Protein 3ZIH (pdb70)

Foldseek 3Di:
DADEAEEEDAALVCLVVVLVCQVVFHKYKYAPVRYDVVSLVSSVVSLVVSCVVQVWDWAAQDVRIIITGGPVDDDDDHD/DADEAEEEDAALVCLVVVLVCQVVFHKYKYADPPYPPVRLVSSVVVLCVSCVVQVWDWADPDDSIIITGGPVDDDDDDDD
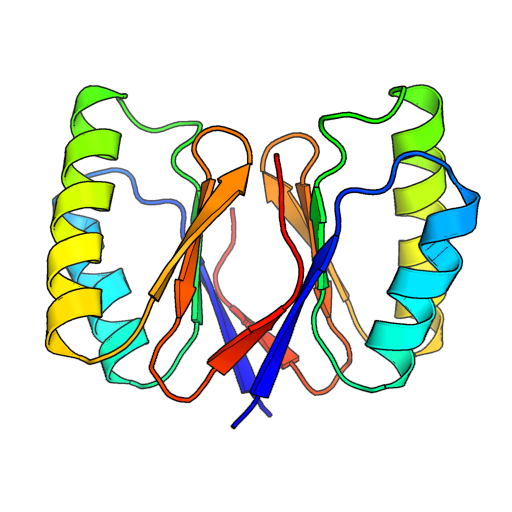
CATH classification: 3.30.110.150

InterPro domains:
  IPR007561 Cell division protein SepF/SepF-related [PF04472] (64-135)
  IPR023052 Cell division protein SepF [MF_01197] (1-143)
  IPR023052 Cell division protein SepF [PTHR35798] (1-149)
  IPR038594 SepF-like superfamily [G3DSA:3.30.110.150] (57-151)

Sequence (159 aa):
SSKVVLSEPRVYAEAQEIADHLKNRRAVVVNLQRIQHDQAKRIVDFLSGTVYAIGGDIQRIGSDIFLCTPDNVDVSGTISSKVVLSEPRVYAEAQEIADHLKNRRAVVVNLQRIQHDQAKRIVDFLSGTVYAIGGDIQRIGSDIFLCTPDNVDVSGTIS

Solvent-accessible surface area: 8242 Å² total; per-residue (Å²): 130,27,124,8,13,7,20,17,0,124,86,69,58,56,0,104,105,3,16,88,42,2,154,83,158,63,2,0,0,0,0,7,63,104,14,120,124,73,39,9,112,113,0,30,100,70,1,42,43,24,7,196,82,54,50,23,71,37,45,136,0,7,55,57,0,26,4,0,3,5,91,38,14,61,38,60,50,109,58,111,36,105,8,12,6,20,49,4,199,83,66,64,57,0,117,110,3,9,74,45,1,138,85,130,70,1,0,0,1,3,6,51,207,20,124,120,72,45,8,110,118,0,31,101,68,1,42,43,21,8,194,84,56,50,21,76,38,48,108,0,0,51,69,0,30,4,0,3,2,83,40,16,77,42,59,48,106,16,90

B-factor: mean 29.77, std 9.53, range [14.35, 61.56]

Structure (mmCIF, N/CA/C/O backbone):
data_3ZIH
#
_entry.id   3ZIH
#
_cell.length_a   40.456
_cell.length_b   40.456
_cell.length_c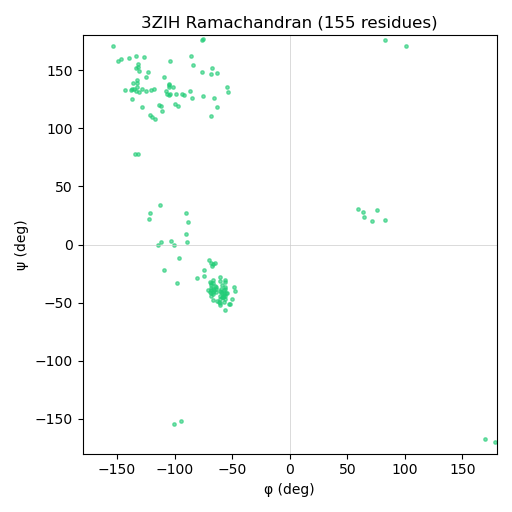   170.331
_cell.angle_alpha   90.00
_cell.angle_beta   90.00
_cell.angle_gamma   120.00
#
_symmetry.space_group_name_H-M   'P 32 2 1'
#
loop_
_entity.id
_entity.type
_entity.pdbx_description
1 polymer 'CELL DIVISION PROTEIN SEPF'
2 water water
#
loop_
_atom_site.group_PDB
_atom_site.id
_atom_site.type_symbol
_atom_site.label_atom_id
_atom_site.label_alt_id
_atom_site.label_comp_id
_atom_site.label_asym_id
_atom_site.label_entity_id
_atom_site.label_seq_id
_atom_site.pdbx_PDB_ins_code
_atom_site.Cartn_x
_atom_site.Cartn_y
_atom_site.Cartn_z
_atom_site.occupancy
_atom_site.B_iso_or_equiv
_atom_site.auth_seq_id
_atom_site.auth_comp_id
_atom_site.auth_asym_id
_atom_site.auth_atom_id
_atom_site.pdbx_PDB_model_num
ATOM 1 N N . SER A 1 5 ? -14.667 -18.335 30.839 1.00 47.04 61 SER A N 1
ATOM 2 C CA . SER A 1 5 ? -15.736 -17.741 30.015 1.00 47.94 61 SER A CA 1
ATOM 3 C C . SER A 1 5 ? -15.158 -16.524 29.245 1.00 46.41 61 SER A C 1
ATOM 4 O O . SER A 1 5 ? -14.162 -15.919 29.691 1.00 46.63 61 SER A O 1
ATOM 7 N N . SER A 1 6 ? -15.736 -16.227 28.070 1.00 43.36 62 SER A N 1
ATOM 8 C CA . SER A 1 6 ? -15.393 -15.006 27.293 1.00 41.10 62 SER A CA 1
ATOM 9 C C . SER A 1 6 ? -16.668 -14.281 26.816 1.00 38.21 62 SER A C 1
ATOM 10 O O . SER A 1 6 ? -17.762 -14.851 26.869 1.00 35.11 62 SER A O 1
ATOM 13 N N . LYS A 1 7 ? -16.519 -13.002 26.433 1.00 35.07 63 LYS A N 1
ATOM 14 C CA . LYS A 1 7 ? -17.626 -12.198 25.970 1.00 34.37 63 LYS A CA 1
ATOM 15 C C . LYS A 1 7 ? -17.310 -11.613 24.575 1.00 31.25 63 LYS A C 1
ATOM 16 O O . LYS A 1 7 ? -16.223 -11.069 24.329 1.00 30.86 63 LYS A O 1
ATOM 22 N N . VAL A 1 8 ? -18.273 -11.746 23.679 1.00 27.61 64 VAL A N 1
ATOM 23 C CA . VAL A 1 8 ? -18.201 -11.203 22.341 1.00 26.12 64 VAL A CA 1
ATOM 24 C C . VAL A 1 8 ? -19.334 -10.196 22.221 1.00 26.01 64 VAL A C 1
ATOM 25 O O . VAL A 1 8 ? -20.493 -10.514 22.616 1.00 27.05 64 VAL A O 1
ATOM 29 N N . VAL A 1 9 ? -19.042 -9.010 21.684 1.00 22.80 65 VAL A N 1
ATOM 30 C CA . VAL A 1 9 ? -20.042 -7.985 21.577 1.00 22.05 65 VAL A CA 1
ATOM 31 C C . VAL A 1 9 ? -20.471 -7.906 20.114 1.00 21.54 65 VAL A C 1
ATOM 32 O O . VAL A 1 9 ? -19.629 -8.096 19.237 1.00 20.76 65 VAL A O 1
ATOM 36 N N . LEU A 1 10 ? -21.770 -7.765 19.870 1.00 20.76 66 LEU A N 1
ATOM 37 C CA . LEU A 1 10 ? -22.322 -7.534 18.542 1.00 23.15 66 LEU A CA 1
ATOM 38 C C . LEU A 1 10 ? -22.724 -6.042 18.466 1.00 24.56 66 LEU A C 1
ATOM 39 O O . LEU A 1 10 ? -23.453 -5.538 19.319 1.00 24.79 66 LEU A O 1
ATOM 44 N N . SER A 1 11 ? -22.271 -5.368 17.426 1.00 25.73 67 SER A N 1
ATOM 45 C CA . SER A 1 11 ? -22.516 -3.936 17.264 1.00 26.40 67 SER A CA 1
ATOM 46 C C . SER A 1 11 ? -22.990 -3.689 15.840 1.00 26.10 67 SER A C 1
ATOM 47 O O . SER A 1 11 ? -22.503 -4.331 14.930 1.00 24.35 67 SER A O 1
ATOM 50 N N . GLU A 1 12 ? -23.982 -2.813 15.689 1.00 26.41 68 GLU A N 1
ATOM 51 C CA . GLU A 1 12 ? -24.510 -2.399 14.418 1.00 28.23 68 GLU A CA 1
ATOM 52 C C . GLU A 1 12 ? -24.561 -0.877 14.492 1.00 28.16 68 GLU A C 1
ATOM 53 O O . GLU A 1 12 ? -25.616 -0.276 14.731 1.00 27.54 68 GLU A O 1
ATOM 59 N N . PRO A 1 13 ? -23.400 -0.226 14.326 1.00 28.29 69 PRO A N 1
ATOM 60 C CA . PRO A 1 13 ? -23.473 1.212 14.539 1.00 2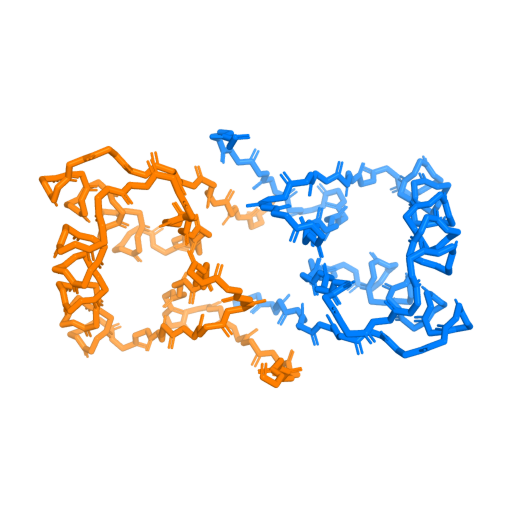8.77 69 PRO A CA 1
ATOM 61 C C . PRO A 1 13 ? -24.312 1.972 13.462 1.00 28.76 69 PRO A C 1
ATOM 62 O O . PRO A 1 13 ? -24.365 1.564 12.305 1.00 26.47 69 PRO A O 1
ATOM 66 N N . ARG A 1 14 ? -24.894 3.096 13.882 1.00 30.26 70 ARG A N 1
ATOM 67 C CA . ARG A 1 14 ? -25.643 3.979 12.992 1.00 32.39 70 ARG A CA 1
ATOM 68 C C . ARG A 1 14 ? -24.974 5.290 12.693 1.00 31.20 70 ARG A C 1
ATOM 69 O O . ARG A 1 14 ? -25.297 5.874 11.677 1.00 28.54 70 ARG A O 1
ATOM 77 N N . VAL A 1 15 ? -24.051 5.717 13.562 1.00 29.57 71 VAL A N 1
ATOM 78 C CA . VAL A 1 15 ? -23.252 6.918 13.348 1.00 30.57 71 VAL A CA 1
ATOM 79 C C . VAL A 1 15 ? -21.750 6.654 13.653 1.00 30.72 71 VAL A C 1
ATOM 80 O O . VAL A 1 15 ? -21.382 5.806 14.481 1.00 27.45 71 VAL A O 1
ATOM 84 N N . TYR A 1 16 ? -20.898 7.417 12.974 1.00 29.11 72 TYR A N 1
ATOM 85 C CA . TYR A 1 16 ? -19.463 7.340 13.165 1.00 28.16 72 TYR A CA 1
ATOM 86 C C . TYR A 1 16 ? -19.045 7.372 14.610 1.00 27.49 72 TYR A C 1
ATOM 87 O O . TYR A 1 16 ? -18.035 6.717 14.955 1.00 23.67 72 TYR A O 1
ATOM 96 N N . ALA A 1 17 ? -19.737 8.158 15.445 1.00 27.30 73 ALA A N 1
ATOM 97 C CA . ALA A 1 17 ? -19.285 8.325 16.848 1.00 29.55 73 ALA A CA 1
ATOM 98 C C . ALA A 1 17 ? -19.407 7.025 17.694 1.00 29.76 73 ALA A C 1
ATOM 99 O O . ALA A 1 17 ? -18.721 6.847 18.741 1.00 29.14 73 ALA A O 1
ATOM 101 N N . GLU A 1 18 ? -20.221 6.091 17.204 1.00 29.44 74 GLU A N 1
ATOM 102 C CA . GLU A 1 18 ? -20.338 4.815 17.869 1.00 29.66 74 GLU A CA 1
ATOM 103 C C . GLU A 1 18 ? -19.056 3.954 17.724 1.00 26.96 74 GLU A C 1
ATOM 104 O O . GLU A 1 18 ? -18.906 2.969 18.467 1.00 25.90 74 GLU A O 1
ATOM 110 N N . ALA A 1 19 ? -18.133 4.320 16.822 1.00 23.23 75 ALA A N 1
ATOM 111 C CA . ALA A 1 19 ? -16.850 3.605 16.773 1.00 23.32 75 ALA A CA 1
ATOM 112 C C . ALA A 1 19 ? -16.109 3.728 18.109 1.00 21.82 75 ALA A C 1
ATOM 113 O O . ALA A 1 19 ? -15.351 2.840 18.497 1.00 20.90 75 ALA A O 1
ATOM 115 N N . GLN A 1 20 ? -16.334 4.804 18.853 1.00 22.27 76 GLN A N 1
ATOM 116 C CA . GLN A 1 20 ? -15.718 4.961 20.192 1.00 23.60 76 GLN A CA 1
ATOM 117 C C . GLN A 1 20 ? -16.189 3.925 21.173 1.00 22.07 76 GLN A C 1
ATOM 118 O O . GLN A 1 20 ? -15.423 3.440 21.923 1.00 20.82 76 GLN A O 1
ATOM 124 N N . GLU A 1 21 ? -17.473 3.603 21.156 1.00 24.94 77 GLU A N 1
ATOM 125 C CA . GLU A 1 21 ? -18.020 2.537 22.011 1.00 27.18 77 GLU A CA 1
ATOM 126 C C . GLU A 1 21 ? -17.424 1.140 21.658 1.00 25.06 77 GLU A C 1
ATOM 127 O O . GLU A 1 21 ? -17.117 0.367 22.542 1.00 23.19 77 GLU A O 1
ATOM 133 N N . ILE A 1 22 ? -17.208 0.860 20.355 1.00 22.81 78 ILE A N 1
ATOM 134 C CA . ILE A 1 22 ? -16.525 -0.340 19.932 1.00 20.55 78 ILE A CA 1
ATOM 135 C C . ILE A 1 22 ? -15.078 -0.342 20.459 1.00 20.15 78 ILE A C 1
ATOM 136 O O . ILE A 1 22 ? -14.587 -1.369 20.956 1.00 19.85 78 ILE A O 1
ATOM 141 N N . ALA A 1 23 ? -14.356 0.761 20.265 1.00 17.61 79 ALA A N 1
ATOM 142 C CA . ALA A 1 23 ? -12.992 0.905 20.753 1.00 18.89 79 ALA A CA 1
ATOM 143 C C . ALA A 1 23 ? -12.938 0.685 22.233 1.00 19.15 79 ALA A C 1
ATOM 144 O O . ALA A 1 23 ? -11.971 0.095 22.680 1.00 20.29 79 ALA A O 1
ATOM 146 N N . ASP A 1 24 ? -13.959 1.116 22.981 1.00 19.21 80 ASP A N 1
ATOM 147 C CA . ASP A 1 24 ? -13.896 0.934 24.439 1.00 19.87 80 ASP A CA 1
ATOM 148 C C . ASP A 1 24 ? -13.951 -0.611 24.785 1.00 20.29 80 ASP A C 1
ATOM 149 O O . ASP A 1 24 ? -13.233 -1.099 25.710 1.00 18.83 80 ASP A O 1
ATOM 154 N N . HIS A 1 25 ? -14.809 -1.320 24.047 1.00 19.08 81 HIS A N 1
ATOM 155 C CA . HIS A 1 25 ? -14.930 -2.764 24.230 1.00 20.56 81 HIS A CA 1
ATOM 156 C C . HIS A 1 25 ? -13.571 -3.440 23.985 1.00 21.02 81 HIS A C 1
ATOM 157 O O . HIS A 1 25 ? -13.174 -4.362 24.722 1.00 19.39 81 HIS A O 1
ATOM 164 N N . LEU A 1 26 ? -12.866 -2.992 22.948 1.00 20.33 82 LEU A N 1
ATOM 165 C CA . LEU A 1 26 ? -11.596 -3.608 22.574 1.00 20.46 82 LEU A CA 1
ATOM 166 C C . LEU A 1 26 ? -10.513 -3.355 23.604 1.00 21.13 82 LEU A C 1
ATOM 167 O O . LEU A 1 26 ? -9.633 -4.221 23.831 1.00 19.77 82 LEU A O 1
ATOM 172 N N . LYS A 1 27 ? -10.534 -2.155 24.165 1.00 20.76 83 LYS A N 1
ATOM 173 C CA . LYS A 1 27 ? -9.584 -1.766 25.211 1.00 23.36 83 LYS A CA 1
ATOM 174 C C . LYS A 1 27 ? -9.859 -2.602 26.458 1.00 22.13 83 LYS A C 1
ATOM 175 O O . LYS A 1 27 ? -8.969 -2.923 27.189 1.00 22.32 83 LYS A O 1
ATOM 181 N N . ASN A 1 28 ? -11.099 -2.990 26.656 1.00 22.12 84 ASN A N 1
ATOM 182 C CA . ASN A 1 28 ? -11.528 -3.871 27.714 1.00 22.85 84 ASN A CA 1
ATOM 183 C C . ASN A 1 28 ? -11.476 -5.383 27.381 1.00 24.15 84 ASN A C 1
ATOM 184 O O . ASN A 1 28 ? -12.209 -6.164 27.983 1.00 21.60 84 ASN A O 1
ATOM 189 N N . ARG A 1 29 ? -10.697 -5.754 26.350 1.00 24.62 85 ARG A N 1
ATOM 190 C CA . ARG A 1 29 ? -10.367 -7.138 26.050 1.00 27.13 85 ARG A CA 1
ATOM 191 C C . ARG A 1 29 ? -11.486 -8.000 25.487 1.00 25.79 85 ARG A C 1
ATOM 192 O O . ARG A 1 29 ? -11.401 -9.218 25.588 1.00 24.46 85 ARG A O 1
ATOM 200 N N . ARG A 1 30 ? -12.533 -7.373 24.931 1.00 24.22 86 ARG A N 1
ATOM 201 C CA . ARG A 1 30 ? -13.595 -8.092 24.251 1.00 24.71 86 ARG A CA 1
ATOM 202 C C . ARG A 1 30 ? -13.493 -7.945 22.703 1.00 24.12 86 ARG A C 1
ATOM 203 O O . ARG A 1 30 ? -13.252 -6.860 22.175 1.00 21.89 86 ARG A O 1
ATOM 211 N N . AL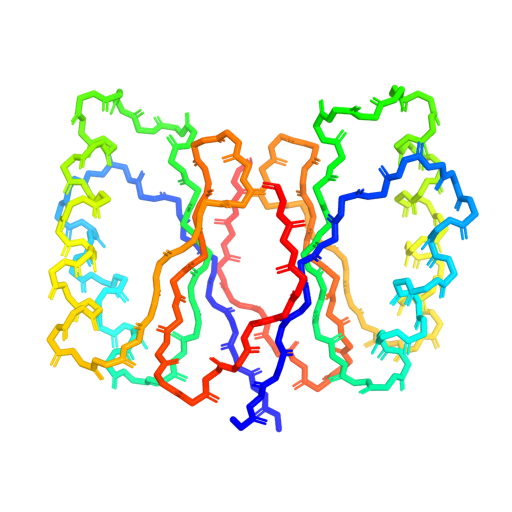A A 1 31 ? -13.699 -9.071 22.015 1.00 21.11 87 ALA A N 1
ATOM 212 C CA . ALA A 1 31 ? -13.948 -9.094 20.571 1.00 20.47 87 ALA A CA 1
ATOM 213 C C . ALA A 1 31 ? -15.242 -8.370 20.270 1.00 18.07 87 ALA A C 1
ATOM 214 O O . ALA A 1 31 ? -16.190 -8.424 21.056 1.00 18.58 87 ALA A O 1
ATOM 216 N N . VAL A 1 32 ? -15.337 -7.719 19.115 1.00 17.68 88 VAL A N 1
ATOM 217 C CA . VAL A 1 32 ? -16.595 -7.108 18.710 1.00 16.55 88 VAL A CA 1
ATOM 218 C C . VAL A 1 32 ? -16.826 -7.464 17.229 1.00 17.72 88 VAL A C 1
ATOM 219 O O . VAL A 1 32 ? -15.929 -7.286 16.354 1.00 15.04 88 VAL A O 1
ATOM 223 N N . VAL A 1 33 ? -18.043 -7.877 16.954 1.00 16.77 89 VAL A N 1
ATOM 224 C CA . VAL A 1 33 ? -18.493 -8.054 15.579 1.00 17.63 89 VAL A CA 1
ATOM 225 C C . VAL A 1 33 ? -19.126 -6.747 15.187 1.00 16.51 89 VAL A C 1
ATOM 226 O O . VAL A 1 33 ? -20.041 -6.282 15.888 1.00 17.73 89 VAL A O 1
ATOM 230 N N . VAL A 1 34 ? -18.720 -6.179 14.056 1.00 18.54 90 VAL A N 1
ATOM 231 C CA . VAL A 1 34 ? -19.217 -4.849 13.672 1.00 18.46 90 VAL A CA 1
ATOM 232 C C . VAL A 1 34 ? -19.923 -5.029 12.362 1.00 18.21 90 VAL A C 1
ATOM 233 O O . VAL A 1 34 ? -19.301 -5.347 11.378 1.00 20.99 90 VAL A O 1
ATOM 237 N N . ASN A 1 35 ? -21.233 -4.907 12.370 1.00 19.74 91 ASN A N 1
ATOM 238 C CA . ASN A 1 35 ? -22.037 -5.115 11.188 1.00 20.03 91 ASN A CA 1
ATOM 239 C C . ASN A 1 35 ? -22.309 -3.692 10.683 1.00 19.27 91 ASN A C 1
ATOM 240 O O . ASN A 1 35 ? -22.911 -2.886 11.431 1.00 18.82 91 ASN A O 1
ATOM 245 N N . LEU A 1 36 ? -21.904 -3.401 9.476 1.00 21.98 92 LEU A N 1
ATOM 246 C CA . LEU A 1 36 ? -22.087 -2.032 8.908 1.00 26.66 92 LEU A CA 1
ATOM 247 C C . LEU A 1 36 ? -23.094 -2.053 7.756 1.00 29.80 92 LEU A C 1
ATOM 248 O O . LEU A 1 36 ? -23.024 -1.254 6.805 1.00 31.05 92 LEU A O 1
ATOM 253 N N . GLN A 1 37 ? -24.101 -2.925 7.868 1.00 32.01 93 GLN A N 1
ATOM 254 C CA . GLN A 1 37 ? -25.086 -3.114 6.783 1.00 33.72 93 GLN A CA 1
ATOM 255 C C . GLN A 1 37 ? -26.099 -2.036 6.830 1.00 34.92 93 GLN A C 1
ATOM 256 O O . GLN A 1 37 ? -26.624 -1.682 5.794 1.00 34.36 93 GLN A O 1
ATOM 262 N N . ARG A 1 38 ? -26.371 -1.481 8.016 1.00 37.54 94 ARG A N 1
ATOM 263 C CA . ARG A 1 38 ? -27.399 -0.461 8.071 1.00 40.10 94 ARG A CA 1
ATOM 264 C C . ARG A 1 38 ? -26.973 1.018 8.016 1.00 39.10 94 ARG A C 1
ATOM 265 O O . ARG A 1 38 ? -27.813 1.874 7.721 1.00 38.89 94 ARG A O 1
ATOM 273 N N . ILE A 1 39 ? -25.678 1.293 8.158 1.00 37.30 95 ILE A N 1
ATOM 274 C CA . ILE A 1 39 ? -25.143 2.663 8.139 1.00 35.83 95 ILE A CA 1
ATOM 275 C C . ILE A 1 39 ? -24.911 3.155 6.666 1.00 35.07 95 ILE A C 1
ATOM 276 O O . ILE A 1 39 ? -24.699 2.343 5.785 1.00 32.61 95 ILE A O 1
ATOM 281 N N . GLN A 1 40 ? -24.944 4.476 6.421 1.00 33.90 96 GLN A N 1
ATOM 282 C CA . GLN A 1 40 ? -24.604 5.044 5.109 1.00 34.02 96 GLN A CA 1
ATOM 283 C C . GLN A 1 40 ? -23.244 4.580 4.691 1.00 32.40 96 GLN A C 1
ATOM 284 O O . GLN A 1 40 ? -22.334 4.599 5.535 1.00 29.22 96 GLN A O 1
ATOM 290 N N . HIS A 1 41 ? -23.053 4.165 3.432 1.00 30.96 97 HIS A N 1
ATOM 291 C CA . HIS A 1 41 ? -21.705 3.628 3.058 1.00 30.29 97 HIS A CA 1
ATOM 292 C C . HIS A 1 41 ? -20.483 4.542 3.314 1.00 30.42 97 HIS A C 1
ATOM 293 O O . HIS A 1 41 ? -19.410 4.091 3.819 1.00 29.32 97 HIS A O 1
ATOM 300 N N . ASP A 1 42 ? -20.614 5.823 3.010 1.00 29.63 98 ASP A N 1
ATOM 301 C CA . ASP A 1 42 ? -19.527 6.747 3.293 1.00 30.45 98 ASP A CA 1
ATOM 302 C C . ASP A 1 42 ? -19.125 6.706 4.803 1.00 30.27 98 ASP A C 1
ATOM 303 O O . ASP A 1 42 ? -17.963 6.732 5.150 1.00 29.50 98 ASP A O 1
ATOM 308 N N . GLN A 1 43 ? -20.089 6.571 5.695 1.00 29.44 99 GLN A N 1
ATOM 309 C CA . GLN A 1 43 ? -19.775 6.522 7.117 1.00 29.71 99 GLN A CA 1
ATOM 310 C C . GLN A 1 43 ? -19.151 5.177 7.582 1.00 29.56 99 GLN A C 1
ATOM 311 O O . GLN A 1 43 ? -18.363 5.142 8.561 1.00 28.39 99 GLN A O 1
ATOM 317 N N . ALA A 1 44 ? -19.463 4.095 6.863 1.00 28.25 100 ALA A N 1
ATOM 318 C CA . ALA A 1 44 ? -18.961 2.750 7.173 1.00 28.61 100 ALA A CA 1
ATOM 319 C C . ALA A 1 44 ? -17.462 2.764 7.081 1.00 27.44 100 ALA A C 1
ATOM 320 O O . ALA A 1 44 ? -16.769 2.235 7.921 1.00 25.18 100 ALA A O 1
ATOM 322 N N . LYS A 1 45 ? -17.005 3.302 5.967 1.00 27.24 101 LYS A N 1
ATOM 323 C CA . LYS A 1 45 ? -15.613 3.491 5.682 1.00 27.94 101 LYS A CA 1
ATOM 324 C C . LYS A 1 45 ? -14.878 4.175 6.789 1.00 24.87 101 LYS A C 1
ATOM 325 O O . LYS A 1 45 ? -13.773 3.801 7.141 1.00 24.65 101 LYS A O 1
ATOM 331 N N . ARG A 1 46 ? -15.473 5.239 7.277 1.00 24.91 102 ARG A N 1
ATOM 332 C CA . ARG A 1 46 ? -14.834 6.054 8.285 1.00 24.02 102 ARG A CA 1
ATOM 333 C C . ARG A 1 46 ? -14.770 5.227 9.607 1.00 24.33 102 ARG A C 1
ATOM 334 O O . ARG A 1 46 ? -13.737 5.235 10.290 1.00 22.73 102 ARG A O 1
ATOM 342 N N . ILE A 1 47 ? -15.838 4.494 9.949 1.00 21.10 103 ILE A N 1
ATOM 343 C CA . ILE A 1 47 ? -15.761 3.554 11.105 1.00 20.64 103 ILE A CA 1
ATOM 344 C C . ILE A 1 47 ? -14.663 2.521 10.970 1.00 20.19 103 ILE A C 1
ATOM 345 O O . ILE A 1 47 ? -13.900 2.281 11.929 1.00 22.70 103 ILE A O 1
ATOM 350 N N . VAL A 1 48 ? -14.502 1.936 9.796 1.00 20.10 104 VAL A N 1
ATOM 351 C CA . VAL A 1 48 ? -13.512 0.902 9.594 1.00 19.75 104 VAL A CA 1
ATOM 352 C C . VAL A 1 48 ? -12.079 1.473 9.720 1.00 19.77 104 VAL A C 1
ATOM 353 O O . VAL A 1 48 ? -11.190 0.871 10.300 1.00 18.77 104 VAL A O 1
ATOM 357 N N . ASP A 1 49 ? -11.890 2.677 9.210 1.00 21.34 105 ASP A N 1
ATOM 358 C CA . ASP A 1 49 ? -10.577 3.354 9.337 1.00 20.13 105 ASP A CA 1
ATOM 359 C C . ASP A 1 49 ? -10.272 3.714 10.812 1.00 17.88 105 ASP A C 1
ATOM 360 O O . ASP A 1 49 ? -9.194 3.446 11.268 1.00 17.21 105 ASP A O 1
ATOM 365 N N . PHE A 1 50 ? -11.219 4.314 11.523 1.00 17.90 106 PHE A N 1
ATOM 366 C CA . PHE A 1 50 ? -11.100 4.607 12.958 1.00 18.11 106 PHE A CA 1
ATOM 367 C C . PHE A 1 50 ? -10.702 3.357 13.721 1.00 18.85 106 PHE A C 1
ATOM 368 O O . PHE A 1 50 ? -9.716 3.349 14.414 1.00 17.42 106 PHE A O 1
ATOM 376 N N . LEU A 1 51 ? -11.433 2.261 13.508 1.00 18.35 107 LEU A N 1
ATOM 377 C CA . LEU A 1 51 ? -11.120 0.990 14.176 1.00 17.91 107 LEU A CA 1
ATOM 378 C C . LEU A 1 51 ? -9.757 0.420 13.783 1.00 18.91 107 LEU A C 1
ATOM 379 O O . LEU A 1 51 ? -9.056 -0.095 14.658 1.00 20.50 107 LEU A O 1
ATOM 384 N N . SER A 1 52 ? -9.289 0.545 12.521 1.00 18.88 108 SER A N 1
ATOM 385 C CA . SER A 1 52 ? -7.957 0.090 12.217 1.00 19.98 108 SER A CA 1
ATOM 386 C C . SER A 1 52 ? -6.924 0.828 13.049 1.00 18.95 108 SER A C 1
ATOM 387 O O . SER A 1 52 ? -5.910 0.238 13.482 1.00 19.62 108 SER A O 1
ATOM 390 N N . GLY A 1 53 ? -7.148 2.132 13.256 1.00 20.21 109 GLY A N 1
ATOM 391 C CA . GLY A 1 53 ? -6.204 2.957 14.058 1.00 20.28 109 GLY A CA 1
ATOM 392 C C . GLY A 1 53 ? -6.239 2.537 15.511 1.00 21.03 109 GLY A C 1
ATOM 393 O O . GLY A 1 53 ? -5.217 2.522 16.186 1.00 19.38 109 GLY A O 1
ATOM 394 N N . THR A 1 54 ? -7.438 2.228 15.999 1.00 20.55 110 THR A N 1
ATOM 395 C CA . THR A 1 54 ? -7.604 1.754 17.353 1.00 21.04 110 THR A CA 1
ATOM 396 C C . THR A 1 54 ? -6.827 0.452 17.563 1.00 23.04 110 THR A C 1
ATOM 397 O O . THR A 1 54 ? -6.000 0.324 18.508 1.00 21.39 110 THR A O 1
ATOM 401 N N . VAL A 1 55 ? -7.061 -0.524 16.682 1.00 22.18 111 VAL A N 1
ATOM 402 C CA . VAL A 1 55 ? -6.456 -1.824 16.882 1.00 22.17 111 VAL A CA 1
ATOM 403 C C . VAL A 1 55 ? -4.944 -1.780 16.688 1.00 22.67 111 VAL A C 1
ATOM 404 O O . VAL A 1 55 ? -4.206 -2.506 17.399 1.00 20.82 111 VAL A O 1
ATOM 408 N N . TYR A 1 56 ? -4.498 -0.905 15.779 1.00 22.70 112 TYR A N 1
ATOM 409 C CA . TYR A 1 56 ? -3.075 -0.683 15.525 1.00 23.99 112 TYR A CA 1
ATOM 410 C C . TYR A 1 56 ? -2.415 -0.239 16.824 1.00 23.86 112 TYR A C 1
ATOM 411 O O . TYR A 1 56 ? -1.382 -0.724 17.214 1.00 24.73 112 TYR A O 1
ATOM 420 N N . ALA A 1 57 ? -3.076 0.675 17.490 1.00 24.03 113 ALA A N 1
ATOM 421 C CA . ALA A 1 57 ? -2.631 1.239 18.774 1.00 24.26 113 ALA A CA 1
ATOM 422 C C . ALA A 1 57 ? -2.594 0.285 19.921 1.00 25.02 113 ALA A C 1
ATOM 423 O O . ALA A 1 57 ? -1.709 0.430 20.736 1.00 25.57 113 ALA A O 1
ATOM 425 N N . ILE A 1 58 ? -3.573 -0.627 20.043 1.00 26.03 114 ILE A N 1
ATOM 426 C CA . ILE A 1 58 ? -3.612 -1.561 21.157 1.00 26.00 114 ILE A CA 1
ATOM 427 C C . ILE A 1 58 ? -3.105 -2.963 20.844 1.00 26.07 114 ILE A C 1
ATOM 428 O O . ILE A 1 58 ? -3.068 -3.811 21.725 1.00 26.19 114 ILE A O 1
ATOM 433 N N . GLY A 1 59 ? -2.689 -3.224 19.620 1.00 27.07 115 GLY A N 1
ATOM 434 C CA . GLY A 1 59 ? -2.116 -4.537 19.285 1.00 28.26 115 GLY A CA 1
ATOM 435 C C . GLY A 1 59 ? -3.154 -5.629 18.985 1.00 28.20 115 GLY A C 1
ATOM 436 O O . GLY A 1 59 ? -2.827 -6.820 19.039 1.00 29.35 115 GLY A O 1
ATOM 437 N N . GLY A 1 60 ? -4.383 -5.248 18.625 1.00 26.88 116 GLY A N 1
ATOM 438 C CA . GLY A 1 60 ? -5.368 -6.226 18.151 1.00 25.34 116 GLY A CA 1
ATOM 439 C C . GLY A 1 60 ? -5.408 -6.351 16.617 1.00 25.30 116 GLY A C 1
ATOM 440 O O . GLY A 1 60 ? -4.412 -6.160 15.897 1.00 24.68 116 GLY A O 1
ATOM 441 N N . ASP A 1 61 ? -6.561 -6.713 16.112 1.00 24.09 117 ASP A N 1
ATOM 442 C CA . ASP A 1 61 ? -6.704 -6.919 14.672 1.00 25.18 117 ASP A CA 1
ATOM 443 C C .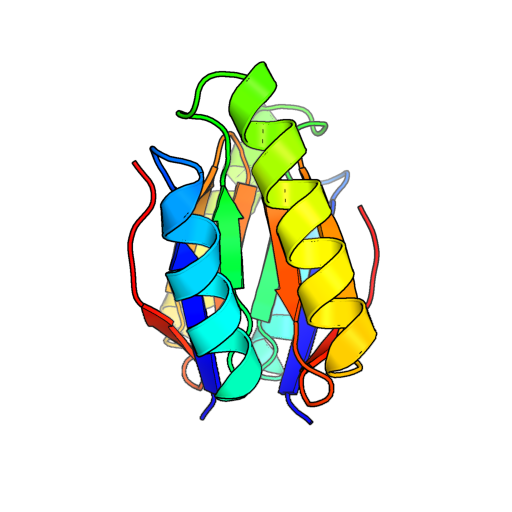 ASP A 1 61 ? -8.134 -6.571 14.224 1.00 21.93 117 ASP A C 1
ATOM 444 O O . ASP A 1 61 ? -9.038 -6.508 15.032 1.00 23.38 117 ASP A O 1
ATOM 449 N N . ILE A 1 62 ? -8.285 -6.280 12.938 1.00 22.15 118 ILE A N 1
ATOM 450 C CA . ILE A 1 62 ? -9.561 -6.078 12.301 1.00 23.09 118 ILE A CA 1
ATOM 451 C C . ILE A 1 62 ? -9.556 -6.942 11.033 1.00 24.19 118 ILE A C 1
ATOM 452 O O . ILE A 1 62 ? -8.599 -6.864 10.232 1.00 23.58 118 ILE A O 1
ATOM 457 N N . GLN A 1 63 ? -10.621 -7.716 10.845 1.00 24.95 119 GLN A N 1
ATOM 458 C CA . GLN A 1 63 ? -10.749 -8.668 9.714 1.00 26.82 119 GLN A CA 1
ATOM 459 C C . GLN A 1 63 ? -12.134 -8.580 9.146 1.00 25.82 119 GLN A C 1
ATOM 460 O O . GLN A 1 63 ? -13.102 -8.538 9.920 1.00 22.57 119 GLN A O 1
ATOM 466 N N . ARG A 1 64 ? -12.239 -8.509 7.813 1.00 24.27 120 ARG A N 1
ATOM 467 C CA . ARG A 1 64 ? -13.533 -8.460 7.138 1.00 25.59 120 ARG A CA 1
ATOM 468 C C . ARG A 1 64 ? -14.070 -9.874 7.214 1.00 24.21 120 ARG A C 1
ATOM 469 O O . ARG A 1 64 ? -13.353 -10.807 6.874 1.00 23.49 120 ARG A O 1
ATOM 477 N N . ILE A 1 65 ? -15.290 -10.049 7.695 1.00 23.03 121 ILE A N 1
ATOM 478 C CA . ILE A 1 65 ? -15.821 -11.433 7.792 1.00 23.80 121 ILE A CA 1
ATOM 479 C C . ILE A 1 65 ? -17.032 -11.725 6.868 1.00 25.91 121 ILE A C 1
ATOM 480 O O . ILE A 1 65 ? -17.543 -12.856 6.828 1.00 26.14 121 ILE A O 1
ATOM 485 N N . GLY A 1 66 ? -17.437 -10.711 6.118 1.00 27.42 122 GLY A N 1
ATOM 486 C CA . GLY A 1 66 ? -18.440 -10.803 5.092 1.00 29.97 122 GLY A CA 1
ATOM 487 C C . GLY A 1 66 ? -18.631 -9.417 4.526 1.00 30.94 122 GLY A C 1
ATOM 488 O O . GLY A 1 66 ? -17.858 -8.518 4.827 1.00 30.45 122 GLY A O 1
ATOM 489 N N . SER A 1 67 ? -19.665 -9.240 3.714 1.00 32.36 123 SER A N 1
ATOM 490 C CA . SER A 1 67 ? -19.993 -7.917 3.147 1.00 33.74 123 SER A CA 1
ATOM 491 C C . SER A 1 67 ? -20.356 -6.939 4.209 1.00 33.33 123 SER A C 1
ATOM 492 O O . SER A 1 67 ? -21.330 -7.143 4.876 1.00 35.43 123 SER A O 1
ATOM 495 N N . ASP A 1 68 ? -19.598 -5.860 4.356 1.00 32.73 124 ASP A N 1
ATOM 496 C CA . ASP A 1 68 ? -19.973 -4.825 5.304 1.00 31.95 124 ASP A CA 1
ATOM 497 C C . ASP A 1 68 ? -19.943 -5.356 6.773 1.00 26.66 124 ASP A C 1
ATOM 498 O O . ASP A 1 68 ? -20.655 -4.881 7.613 1.00 25.78 124 ASP A O 1
ATOM 503 N N . ILE A 1 69 ? -19.186 -6.394 7.029 1.00 24.56 125 ILE A N 1
ATOM 504 C CA . ILE A 1 69 ? -19.069 -6.956 8.377 1.00 23.74 125 ILE A CA 1
ATOM 505 C C . ILE A 1 69 ? -17.658 -7.317 8.723 1.00 21.80 125 ILE A C 1
ATOM 506 O O . ILE A 1 69 ? -16.933 -8.003 7.959 1.00 21.77 125 ILE A O 1
ATOM 511 N N . PHE A 1 70 ? -17.301 -6.873 9.930 1.00 19.47 126 PHE A N 1
ATOM 512 C CA . PHE A 1 70 ? -15.943 -6.986 10.446 1.00 20.98 126 PHE A CA 1
ATOM 513 C C . PHE A 1 70 ? -15.851 -7.563 11.838 1.00 20.85 126 PHE A C 1
ATOM 514 O O . PHE A 1 70 ? -16.755 -7.348 12.683 1.00 21.96 126 PHE A O 1
ATOM 522 N N . LEU A 1 71 ? -14.742 -8.260 12.088 1.00 19.74 127 LEU A N 1
ATOM 523 C CA . LEU A 1 71 ? -14.442 -8.792 13.385 1.00 20.21 127 LEU A CA 1
ATOM 524 C C . LEU A 1 71 ? -13.248 -8.001 13.912 1.00 20.72 127 LEU A C 1
ATOM 525 O O . LEU A 1 71 ? -12.178 -8.005 13.301 1.00 21.24 127 LEU A O 1
ATOM 530 N N . CYS A 1 72 ? -13.460 -7.244 14.980 1.00 21.35 128 CYS A N 1
ATOM 531 C CA . CYS A 1 72 ? -12.338 -6.623 15.675 1.00 20.27 128 CYS A CA 1
ATOM 532 C C . CYS A 1 72 ? -11.994 -7.399 16.928 1.00 19.98 128 CYS A C 1
ATOM 533 O O . CYS A 1 72 ? -12.850 -7.792 17.698 1.00 19.30 128 CYS A O 1
ATOM 536 N N . THR A 1 73 ? -10.701 -7.608 17.137 1.00 20.30 129 THR A N 1
ATOM 537 C CA . THR A 1 73 ? -10.235 -8.360 18.248 1.00 20.79 129 THR A CA 1
ATOM 538 C C . THR A 1 73 ? -9.101 -7.617 18.955 1.00 21.11 129 THR A C 1
ATOM 539 O O . THR A 1 73 ? -8.264 -6.990 18.316 1.00 20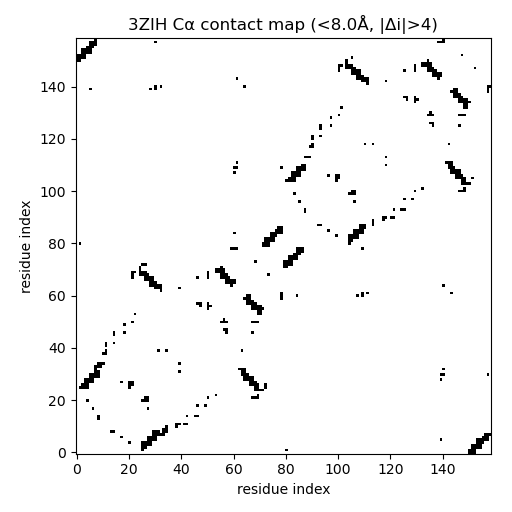.85 129 THR A O 1
ATOM 543 N N . PRO A 1 74 ? -9.081 -7.685 20.272 1.00 21.90 130 PRO A N 1
ATOM 544 C CA . PRO A 1 74 ? -7.893 -7.336 21.021 1.00 22.29 130 PRO A CA 1
ATOM 545 C C . PRO A 1 74 ? -6.829 -8.428 20.948 1.00 24.41 130 PRO A C 1
ATOM 546 O O . PRO A 1 74 ? -7.090 -9.545 20.429 1.00 25.49 130 PRO A O 1
ATOM 550 N N . ASP A 1 75 ? -5.657 -8.167 21.540 1.00 25.57 131 ASP A N 1
ATOM 551 C CA . ASP A 1 75 ? -4.555 -9.118 21.430 1.00 28.16 131 ASP A CA 1
ATOM 552 C C . ASP A 1 75 ? -4.799 -10.424 22.134 1.00 27.95 131 ASP A C 1
ATOM 553 O O . ASP A 1 75 ? -4.120 -11.366 21.852 1.00 28.14 131 ASP A O 1
ATOM 558 N N . ASN A 1 76 ? -5.769 -10.493 23.035 1.00 27.61 132 ASN A N 1
ATOM 559 C CA . ASN A 1 76 ? -6.032 -11.713 23.805 1.00 28.07 132 ASN A CA 1
ATOM 560 C C . ASN A 1 76 ? -7.014 -12.654 23.110 1.00 28.47 132 ASN A C 1
ATOM 561 O O . ASN A 1 76 ? -7.362 -13.689 23.682 1.00 28.66 132 ASN A O 1
ATOM 566 N N . VAL A 1 77 ? -7.479 -12.290 21.898 1.00 28.57 133 VAL A N 1
ATOM 567 C CA . VAL A 1 77 ? -8.339 -13.179 21.090 1.00 27.14 133 VAL A CA 1
ATOM 568 C C . VAL A 1 77 ? -7.559 -13.586 19.852 1.00 28.59 133 VAL A C 1
ATOM 569 O O . VAL A 1 77 ? -7.108 -12.740 19.058 1.00 28.48 133 VAL A O 1
ATOM 573 N N . ASP A 1 78 ? -7.351 -14.892 19.702 1.00 29.63 134 ASP A N 1
ATOM 574 C CA . ASP A 1 78 ? -6.673 -15.412 18.508 1.00 31.34 134 ASP A CA 1
ATOM 575 C C . ASP A 1 78 ? -7.734 -15.800 17.464 1.00 30.18 134 ASP A C 1
ATOM 576 O O . ASP A 1 78 ? -8.662 -16.558 17.791 1.00 32.00 134 ASP A O 1
ATOM 581 N N . VAL A 1 79 ? -7.590 -15.334 16.243 1.00 27.67 135 VAL A N 1
ATOM 582 C CA . VAL A 1 79 ? -8.546 -15.644 15.178 1.00 28.20 135 VAL A CA 1
ATOM 583 C C . VAL A 1 79 ? -7.858 -16.619 14.226 1.00 30.21 135 VAL A C 1
ATOM 584 O O . VAL A 1 79 ? -6.698 -16.391 13.855 1.00 28.17 135 VAL A O 1
ATOM 588 N N . SER A 1 80 ? -8.519 -17.706 13.855 1.00 31.28 136 SER A N 1
ATOM 589 C CA . SER A 1 80 ? -7.936 -18.627 12.854 1.00 34.34 136 SER A CA 1
ATOM 590 C C . SER A 1 80 ? -8.931 -18.860 11.707 1.00 36.69 136 SER A C 1
ATOM 591 O O . SER A 1 80 ? -10.128 -18.554 11.839 1.00 36.30 136 SER A O 1
ATOM 594 N N . GLY A 1 81 ? -8.407 -19.345 10.581 1.00 40.75 137 GLY A N 1
ATOM 595 C CA . GLY A 1 81 ? -9.161 -19.550 9.344 1.00 43.46 137 GLY A CA 1
ATOM 596 C C . GLY A 1 81 ? -9.235 -18.234 8.594 1.00 46.84 137 GLY A C 1
ATOM 597 O O . GLY A 1 81 ? -8.796 -17.189 9.092 1.00 48.18 137 GLY A O 1
ATOM 598 N N . THR A 1 82 ? -9.812 -18.246 7.398 1.00 50.28 138 THR A N 1
ATOM 599 C CA . THR A 1 82 ? -10.135 -16.972 6.756 1.00 52.69 138 THR A CA 1
ATOM 600 C C . THR A 1 82 ? -11.299 -17.098 5.786 1.00 53.52 138 THR A C 1
ATOM 601 O O . THR A 1 82 ? -11.778 -18.204 5.495 1.00 55.17 138 THR A O 1
ATOM 605 N N . ILE A 1 83 ? -11.751 -15.938 5.316 1.00 54.77 139 ILE A N 1
ATOM 606 C CA . ILE A 1 83 ? -13.037 -15.801 4.650 1.00 54.81 139 ILE A CA 1
ATOM 607 C C . ILE A 1 83 ? -12.841 -15.130 3.275 1.00 55.54 139 ILE A C 1
ATOM 608 O O . ILE A 1 83 ? -12.497 -13.953 3.209 1.00 56.26 139 ILE A O 1
ATOM 613 N N . SER B 1 5 ? -5.383 -15.924 23.751 1.00 48.24 61 SER B N 1
ATOM 614 C CA . SER B 1 5 ? -6.048 -16.601 24.927 1.00 47.81 61 SER B CA 1
ATOM 615 C C . SER B 1 5 ? -7.443 -17.266 24.618 1.00 46.13 61 SER B C 1
ATOM 616 O O . SER B 1 5 ? -7.530 -18.494 24.683 1.00 47.02 61 SER B O 1
ATOM 619 N N . SER B 1 6 ? -8.515 -16.528 24.294 1.00 42.21 62 SER B N 1
ATOM 620 C CA . SER B 1 6 ? -9.668 -17.213 23.687 1.00 38.90 62 SER B CA 1
ATOM 621 C C . SER B 1 6 ? -9.450 -17.305 22.167 1.00 36.69 62 SER B C 1
ATOM 622 O O . SER B 1 6 ? -8.624 -16.604 21.639 1.00 32.24 62 SER B O 1
ATOM 625 N N . LYS B 1 7 ? -10.181 -18.197 21.485 1.00 35.58 63 LYS B N 1
ATOM 626 C CA . LYS B 1 7 ? -9.986 -18.455 20.063 1.00 35.46 63 LYS B CA 1
ATOM 627 C C . LYS B 1 7 ? -11.325 -18.359 19.313 1.00 33.13 63 LYS B C 1
ATOM 628 O O . LYS B 1 7 ? -12.354 -18.873 19.764 1.00 33.74 63 LYS B O 1
ATOM 634 N N . VAL B 1 8 ? -11.300 -17.653 18.183 1.00 29.14 64 VAL B N 1
ATOM 635 C CA . VAL B 1 8 ? -12.460 -17.553 17.299 1.00 26.96 64 VAL B CA 1
ATOM 636 C C . VAL B 1 8 ? -12.035 -18.108 15.937 1.00 25.66 64 VAL B C 1
ATOM 637 O O . VAL B 1 8 ? -10.954 -17.760 15.417 1.00 24.78 64 VAL B O 1
ATOM 641 N N . VAL B 1 9 ? -12.864 -18.967 15.366 1.00 22.58 65 VAL B N 1
ATOM 642 C CA . VAL B 1 9 ? -12.594 -19.591 14.051 1.00 23.26 65 VAL B CA 1
ATOM 643 C C . VAL B 1 9 ? -13.475 -18.933 12.999 1.00 22.90 65 VAL B C 1
ATOM 644 O O . VAL B 1 9 ? -14.654 -18.721 13.217 1.00 23.73 65 VAL B O 1
ATOM 648 N N . LEU B 1 10 ? -12.906 -18.622 11.848 1.00 23.21 66 LEU B N 1
ATOM 649 C CA . LEU B 1 10 ? -13.649 -18.087 10.765 1.00 24.21 66 LEU B CA 1
ATOM 650 C C . LEU B 1 10 ? -13.835 -19.193 9.783 1.00 26.24 66 LEU B C 1
ATOM 651 O O . LEU B 1 10 ? -12.855 -19.847 9.399 1.00 26.05 66 LEU B O 1
ATOM 656 N N . SER B 1 11 ? -15.088 -19.385 9.369 1.00 27.29 67 SER B N 1
ATOM 657 C CA . SER B 1 11 ? -15.450 -20.513 8.485 1.00 28.49 67 SER B CA 1
ATOM 658 C C . SER B 1 11 ? -16.320 -20.055 7.320 1.00 29.04 67 SER B C 1
ATOM 659 O O . SER B 1 11 ? -17.241 -19.220 7.459 1.00 27.76 67 SER B O 1
ATOM 662 N N . GLU B 1 12 ? -15.987 -20.555 6.145 1.00 30.80 68 GLU B N 1
ATOM 663 C CA . GLU B 1 12 ? -16.723 -20.249 4.956 1.00 31.97 68 GLU B CA 1
ATOM 664 C C . GLU B 1 12 ? -16.930 -21.577 4.237 1.00 31.92 68 GLU B C 1
ATOM 665 O O . GLU B 1 12 ? -16.221 -21.924 3.317 1.00 30.73 68 GLU B O 1
ATOM 671 N N . PRO B 1 13 ? -17.883 -22.358 4.708 1.00 32.17 69 PRO B N 1
ATOM 672 C CA . PRO B 1 13 ? -18.046 -23.715 4.176 1.00 32.87 69 PRO B CA 1
ATOM 673 C C . PRO B 1 13 ? -18.544 -23.721 2.718 1.00 33.49 69 PRO B C 1
ATOM 674 O O . PRO B 1 13 ? -19.260 -22.812 2.285 1.00 34.24 69 PRO B O 1
ATOM 678 N N . ARG B 1 14 ? -18.097 -24.712 1.960 1.00 35.12 70 ARG B N 1
ATOM 679 C CA . ARG B 1 14 ? -18.562 -24.887 0.577 1.00 37.98 70 ARG B CA 1
ATOM 680 C C . ARG B 1 14 ? -19.681 -25.925 0.399 1.00 36.00 70 ARG B C 1
ATOM 681 O O . ARG B 1 14 ? -20.582 -25.731 -0.418 1.00 37.71 70 ARG B O 1
ATOM 689 N N . VAL B 1 15 ? -19.645 -26.959 1.226 1.00 35.21 71 VAL B N 1
ATOM 690 C CA . VAL B 1 15 ? -20.614 -28.031 1.181 1.00 34.01 71 VAL B CA 1
ATOM 691 C C . VAL B 1 15 ? -21.125 -28.287 2.583 1.00 32.84 71 VAL B C 1
ATOM 692 O O . VAL B 1 15 ? -20.461 -27.966 3.586 1.00 31.37 71 VAL B O 1
ATOM 696 N N . TYR B 1 16 ? -22.327 -28.839 2.625 1.00 31.75 72 TYR B N 1
ATOM 697 C CA . TYR B 1 16 ? -22.976 -29.279 3.842 1.00 30.87 72 TYR B CA 1
ATOM 698 C C . TYR B 1 16 ? -22.080 -30.132 4.775 1.00 30.79 72 TYR B C 1
ATOM 699 O O . TYR B 1 16 ? -22.135 -29.973 5.967 1.00 29.51 72 TYR B O 1
ATOM 708 N N . ALA B 1 17 ? -21.274 -31.031 4.233 1.00 31.55 73 ALA B N 1
ATOM 709 C CA . ALA B 1 17 ? -20.389 -31.874 5.041 1.00 32.54 73 ALA B CA 1
ATOM 710 C C . ALA B 1 17 ? -19.432 -31.082 5.954 1.00 31.62 73 ALA B C 1
ATOM 711 O O . ALA B 1 17 ? -19.102 -31.537 7.033 1.00 31.55 73 ALA B O 1
ATOM 713 N N . GLU B 1 18 ? -19.037 -29.895 5.548 1.00 31.81 74 GLU B N 1
ATOM 714 C CA . GLU B 1 18 ? -18.137 -29.051 6.349 1.00 31.68 74 GLU B CA 1
ATOM 715 C C . GLU B 1 18 ? -18.747 -28.577 7.682 1.00 30.35 74 GLU B C 1
ATOM 716 O O . GLU B 1 18 ? -18.003 -28.124 8.567 1.00 30.18 74 GLU B O 1
ATOM 722 N N . ALA B 1 19 ? -20.072 -28.672 7.839 1.00 27.08 75 ALA B N 1
ATOM 723 C CA . ALA B 1 19 ? -20.683 -28.396 9.144 1.00 25.95 75 ALA B CA 1
ATOM 724 C C . ALA B 1 19 ? -20.112 -29.241 10.255 1.00 25.63 75 ALA B C 1
ATOM 725 O O . ALA B 1 19 ? -20.068 -28.825 11.409 1.00 21.80 75 ALA B O 1
ATOM 727 N N . GLN B 1 20 ? -19.709 -30.470 9.929 1.00 25.65 76 GLN B N 1
ATOM 728 C CA . GLN B 1 20 ? -19.091 -31.341 10.938 1.00 27.31 76 GLN B CA 1
ATOM 729 C C . GLN B 1 20 ? -17.821 -30.735 11.579 1.00 26.60 76 GLN B C 1
ATOM 730 O O . GLN B 1 20 ? -17.636 -30.800 12.792 1.00 27.42 76 GLN B O 1
ATOM 736 N N . GLU B 1 21 ? -16.947 -30.183 10.755 1.00 28.17 77 GLU B N 1
ATOM 737 C CA . GLU B 1 21 ? -15.732 -29.430 11.207 1.00 29.27 77 GLU B CA 1
ATOM 738 C C . GLU B 1 21 ? -16.092 -28.256 12.151 1.00 27.05 77 GLU B C 1
ATOM 739 O O . GLU B 1 21 ? -15.487 -28.071 13.203 1.00 25.28 77 GLU B O 1
ATOM 745 N N . ILE B 1 22 ? -17.135 -27.505 11.788 1.00 25.77 78 ILE B N 1
ATOM 746 C CA . ILE B 1 22 ? -17.635 -26.429 12.632 1.00 22.80 78 ILE B CA 1
ATOM 747 C C . ILE B 1 22 ? -18.089 -26.976 13.982 1.00 23.28 78 ILE B C 1
ATOM 748 O O . ILE B 1 22 ? -17.671 -26.461 15.017 1.00 21.41 78 ILE B O 1
ATOM 753 N N . ALA B 1 23 ? -18.933 -28.034 13.981 1.00 21.45 79 ALA B N 1
ATOM 754 C CA . ALA B 1 23 ? -19.375 -28.663 15.176 1.00 20.80 79 ALA B CA 1
ATOM 755 C C . ALA B 1 23 ? -18.196 -29.165 16.039 1.00 21.44 79 ALA B C 1
ATOM 756 O O . ALA B 1 23 ? -18.200 -29.037 17.243 1.00 22.82 79 ALA B O 1
ATOM 758 N N . ASP B 1 24 ? -17.169 -29.699 15.428 1.00 22.05 80 ASP B N 1
ATOM 759 C CA . ASP B 1 24 ? -15.977 -30.108 16.194 1.00 24.34 80 ASP B CA 1
ATOM 760 C C . ASP B 1 24 ? -15.333 -28.905 16.939 1.00 23.83 80 ASP B C 1
ATOM 761 O O . ASP B 1 24 ? -14.933 -28.999 18.103 1.00 25.92 80 ASP B O 1
ATOM 766 N N . HIS B 1 25 ? -15.273 -27.782 16.279 1.00 22.50 81 HIS B N 1
ATOM 767 C CA . HIS B 1 25 ? -14.775 -26.581 16.927 1.00 23.42 81 HIS B CA 1
ATOM 768 C C . HIS B 1 25 ? -15.613 -26.192 18.129 1.00 23.14 81 HIS B C 1
ATOM 769 O O . HIS B 1 25 ? -15.078 -25.897 19.182 1.00 23.97 81 HIS B O 1
ATOM 776 N N . LEU B 1 26 ? -16.930 -26.202 17.958 1.00 23.05 82 LEU B N 1
ATOM 777 C CA . LEU B 1 26 ? -17.836 -25.872 19.022 1.00 22.62 82 LEU B CA 1
ATOM 778 C C . LEU B 1 26 ? -17.714 -26.808 20.213 1.00 25.38 82 LEU B C 1
ATOM 779 O O . LEU B 1 26 ? -17.716 -26.351 21.396 1.00 24.56 82 LEU B O 1
ATOM 784 N N . LYS B 1 27 ? -17.622 -28.105 19.911 1.00 26.49 83 LYS B N 1
ATOM 785 C CA . LYS B 1 27 ? -17.380 -29.146 20.939 1.00 29.20 83 LYS B CA 1
ATOM 786 C C . LYS B 1 27 ? -16.054 -28.958 21.694 1.00 29.30 83 LYS B C 1
ATOM 787 O O . LYS B 1 27 ? -15.931 -29.270 22.878 1.00 31.80 83 LYS B O 1
ATOM 793 N N . ASN B 1 28 ? -15.068 -28.414 21.023 1.00 30.25 84 ASN B N 1
ATOM 794 C CA . ASN B 1 28 ? -13.851 -28.011 21.666 1.00 30.22 84 ASN B CA 1
ATOM 795 C C . ASN B 1 28 ? -13.866 -26.565 22.174 1.00 30.30 84 ASN B C 1
ATOM 796 O O . ASN B 1 28 ? -12.805 -25.921 22.267 1.00 31.31 84 ASN B O 1
ATOM 801 N N . ARG B 1 29 ? -15.046 -26.054 22.493 1.00 29.03 85 ARG B N 1
ATOM 802 C CA . ARG B 1 29 ? -15.165 -24.771 23.178 1.00 30.52 85 ARG B CA 1
ATOM 803 C C . ARG B 1 29 ? -14.669 -23.567 22.410 1.00 29.34 85 ARG B C 1
ATOM 804 O O . ARG B 1 29 ? -14.333 -22.563 23.015 1.00 31.43 85 ARG B O 1
ATOM 812 N N . ARG B 1 30 ? -14.696 -23.593 21.069 1.00 27.32 86 ARG B N 1
ATOM 813 C CA . ARG B 1 30 ? -14.378 -22.371 20.329 1.00 26.47 86 ARG B CA 1
ATOM 814 C C . ARG B 1 30 ? -15.631 -21.777 19.651 1.00 24.26 86 ARG B C 1
ATOM 815 O O . ARG B 1 30 ? -16.472 -22.518 19.204 1.00 23.14 86 ARG B O 1
ATOM 823 N N . ALA B 1 31 ? -15.706 -20.447 19.600 1.00 22.43 87 ALA B N 1
ATOM 824 C CA . ALA B 1 31 ? -16.705 -19.753 18.788 1.00 21.53 87 ALA B CA 1
ATOM 825 C C . ALA B 1 31 ? -16.300 -19.802 17.340 1.00 20.60 87 ALA B C 1
ATOM 826 O O . ALA B 1 31 ? -15.073 -19.839 16.983 1.00 19.09 87 ALA B O 1
ATOM 828 N N . VAL B 1 32 ? -17.321 -19.832 16.476 1.00 19.39 88 VAL B N 1
ATOM 829 C CA . VAL B 1 32 ? -17.089 -19.934 15.061 1.00 18.30 88 VAL B CA 1
ATOM 830 C C . VAL B 1 32 ? -17.990 -18.995 14.330 1.00 19.19 88 VAL B C 1
ATOM 831 O O . VAL B 1 32 ? -19.237 -18.998 14.531 1.00 16.82 88 VAL B O 1
ATOM 835 N N . VAL B 1 33 ? -17.360 -18.152 13.526 1.00 18.37 89 VAL B N 1
ATOM 836 C CA . VAL B 1 33 ? -18.059 -17.315 12.595 1.00 18.26 89 VAL B CA 1
ATOM 837 C C . VAL B 1 33 ? -18.288 -18.122 11.332 1.00 18.39 89 VAL B C 1
ATOM 838 O O . VAL B 1 33 ? -17.323 -18.633 10.751 1.00 19.78 89 VAL B O 1
ATOM 842 N N . VAL B 1 34 ? -19.549 -18.201 10.905 1.00 17.80 90 VAL B N 1
ATOM 843 C CA . VAL B 1 34 ? -19.938 -18.994 9.738 1.00 18.88 90 VAL B CA 1
ATOM 844 C C . VAL B 1 34 ? -20.503 -18.088 8.672 1.00 19.76 90 VAL B C 1
ATOM 845 O O . VAL B 1 34 ? -21.629 -17.614 8.799 1.00 19.14 90 VAL B O 1
ATOM 849 N N . ASN B 1 35 ? -19.723 -17.893 7.601 1.00 20.16 91 ASN B N 1
ATOM 850 C CA . ASN B 1 35 ? -20.129 -17.021 6.503 1.00 22.48 91 ASN B CA 1
ATOM 851 C C . ASN B 1 35 ? -20.730 -17.907 5.419 1.00 21.55 91 ASN B C 1
ATOM 852 O O . ASN B 1 35 ? -20.039 -18.771 4.930 1.00 21.64 91 ASN B O 1
ATOM 857 N N . LEU B 1 36 ? -21.983 -17.695 5.082 1.00 23.24 92 LEU B N 1
ATOM 858 C CA . LEU B 1 36 ? -22.683 -18.518 4.076 1.00 26.54 92 LEU B CA 1
ATOM 859 C C . LEU B 1 36 ? -23.186 -17.637 2.929 1.00 29.71 92 LEU B C 1
ATOM 860 O O . LEU B 1 36 ? -24.182 -17.979 2.227 1.00 30.04 92 LEU B O 1
ATOM 865 N N . GLN B 1 37 ? -22.499 -16.517 2.710 1.00 30.83 93 GLN B N 1
ATOM 866 C CA . GLN B 1 37 ? -22.938 -15.526 1.689 1.00 33.12 93 GLN B CA 1
ATOM 867 C C . GLN B 1 37 ? -22.664 -16.001 0.252 1.00 34.53 93 GLN B C 1
ATOM 868 O O . GLN B 1 37 ? -23.354 -15.528 -0.698 1.00 34.51 93 GLN B O 1
ATOM 874 N N . ARG B 1 38 ? -21.716 -16.934 0.095 1.00 35.44 94 ARG B N 1
ATOM 875 C CA . ARG B 1 38 ? -21.259 -17.403 -1.203 1.00 38.70 94 ARG B CA 1
ATOM 876 C C . ARG B 1 38 ? -21.400 -18.916 -1.427 1.00 38.77 94 ARG B C 1
ATOM 877 O O . ARG B 1 38 ? -20.714 -19.542 -2.293 1.00 39.21 94 ARG B O 1
ATOM 885 N N . ILE B 1 39 ? -22.299 -19.528 -0.660 1.00 37.08 95 ILE B N 1
ATOM 886 C CA . ILE B 1 39 ? -22.626 -20.958 -0.807 1.00 35.87 95 ILE B CA 1
ATOM 887 C C . ILE B 1 39 ? -23.984 -20.980 -1.533 1.00 33.87 95 ILE B C 1
ATOM 888 O O . ILE B 1 39 ? -24.768 -19.996 -1.450 1.00 31.67 95 ILE B O 1
ATOM 893 N N . GLN B 1 40 ? -24.290 -22.098 -2.190 1.00 35.13 96 GLN B N 1
ATOM 894 C CA . GLN B 1 40 ? -25.673 -22.341 -2.719 1.00 35.23 96 GLN B CA 1
ATOM 895 C C . GLN B 1 40 ? -26.611 -22.152 -1.555 1.00 35.32 96 GLN B C 1
ATOM 896 O O . GLN B 1 40 ? -26.351 -22.739 -0.477 1.00 32.52 96 GLN B O 1
ATOM 902 N N . HIS B 1 41 ? -27.678 -21.377 -1.748 1.00 33.33 97 HIS B N 1
ATOM 903 C CA . HIS B 1 41 ? -28.619 -21.074 -0.677 1.00 34.14 97 HIS B CA 1
ATOM 904 C C . HIS B 1 41 ? -29.267 -22.307 -0.065 1.00 34.60 97 HIS B C 1
ATOM 905 O O . HIS B 1 41 ? -29.516 -22.326 1.190 1.00 31.79 97 HIS B O 1
ATOM 912 N N . ASP B 1 42 ? -29.524 -23.340 -0.893 1.00 34.26 98 ASP B N 1
ATOM 913 C CA . ASP B 1 42 ? -30.176 -24.559 -0.315 1.00 34.58 98 ASP B CA 1
ATOM 914 C C . ASP B 1 42 ? -29.227 -25.288 0.622 1.00 32.28 98 ASP B C 1
ATOM 915 O O . ASP B 1 42 ? -29.645 -25.834 1.640 1.00 32.88 98 ASP B O 1
ATOM 920 N N . GLN B 1 43 ? -27.937 -25.229 0.316 1.00 29.48 99 GLN B N 1
ATOM 921 C CA . GLN B 1 43 ? -26.946 -25.774 1.187 1.00 29.24 99 GLN B CA 1
ATOM 922 C C . GLN B 1 43 ? -26.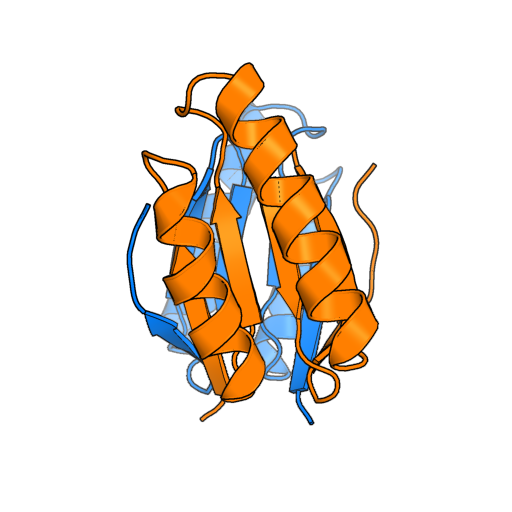750 -24.958 2.501 1.00 28.12 99 GLN B C 1
ATOM 923 O O . GLN B 1 43 ? -26.571 -25.568 3.584 1.00 26.84 99 GLN B O 1
ATOM 929 N N . ALA B 1 44 ? -26.797 -23.631 2.405 1.00 26.45 100 ALA B N 1
ATOM 930 C CA . ALA B 1 44 ? -26.723 -22.745 3.566 1.00 26.35 100 ALA B CA 1
ATOM 931 C C . ALA B 1 44 ? -27.762 -23.150 4.595 1.00 26.28 100 ALA B C 1
ATOM 932 O O . ALA B 1 44 ? -27.454 -23.252 5.787 1.00 25.03 100 ALA B O 1
ATOM 934 N N . LYS B 1 45 ? -29.026 -23.292 4.148 1.00 26.62 101 LYS B N 1
ATOM 935 C CA . LYS B 1 45 ? -30.127 -23.658 5.040 1.00 27.65 101 LYS B CA 1
ATOM 936 C C . LYS B 1 45 ? -29.795 -24.928 5.778 1.00 25.35 101 LYS B C 1
ATOM 937 O O . LYS B 1 45 ? -29.957 -25.023 7.022 1.00 24.91 101 LYS B O 1
ATOM 943 N N . ARG B 1 46 ? -29.218 -25.863 5.060 1.00 23.94 102 ARG B N 1
ATOM 944 C CA . ARG B 1 46 ? -28.906 -27.147 5.654 1.00 24.36 102 ARG B CA 1
ATOM 945 C C . ARG B 1 46 ? -27.835 -27.021 6.734 1.00 23.15 102 ARG B C 1
ATOM 946 O O . ARG B 1 46 ? -27.913 -27.614 7.815 1.00 21.70 102 ARG B O 1
ATOM 954 N N . ILE B 1 47 ? -26.819 -26.230 6.432 1.00 21.09 103 ILE B N 1
ATOM 955 C CA . ILE B 1 47 ? -25.816 -25.944 7.423 1.00 19.52 103 ILE B CA 1
ATOM 956 C C . ILE B 1 47 ? -26.357 -25.337 8.682 1.00 17.30 103 ILE B C 1
ATOM 957 O O . ILE B 1 47 ? -25.994 -25.785 9.762 1.00 17.23 103 ILE B O 1
ATOM 962 N N . VAL B 1 48 ? -27.176 -24.293 8.549 1.00 18.21 104 VAL B N 1
ATOM 963 C CA . VAL B 1 48 ? -27.720 -23.610 9.682 1.00 19.72 104 VAL B CA 1
ATOM 964 C C . VAL B 1 48 ? -28.569 -24.564 10.527 1.00 20.18 104 VAL B C 1
ATOM 965 O O . VAL B 1 48 ? -28.549 -24.553 11.780 1.00 19.02 104 VAL B O 1
ATOM 969 N N . ASP B 1 49 ? -29.323 -25.414 9.844 1.00 21.48 105 ASP B N 1
ATOM 970 C CA . ASP B 1 49 ? -30.194 -26.350 10.610 1.00 21.04 105 ASP B CA 1
ATOM 971 C C . ASP B 1 49 ? -29.324 -27.357 11.342 1.00 19.50 105 ASP B C 1
ATOM 972 O O . ASP B 1 49 ? -29.547 -27.606 12.520 1.00 19.21 105 ASP B O 1
ATOM 977 N N . PHE B 1 50 ? -28.323 -27.899 10.683 1.00 17.99 106 PHE B N 1
ATOM 978 C CA . PHE B 1 50 ? -27.424 -28.822 11.327 1.00 19.71 106 PHE B CA 1
ATOM 979 C C . PHE B 1 50 ? -26.759 -28.206 12.590 1.00 19.41 106 PHE B C 1
ATOM 980 O O . PHE B 1 50 ? -26.720 -28.781 13.661 1.00 18.30 106 PHE B O 1
ATOM 988 N N . LEU B 1 51 ? -26.274 -26.988 12.428 1.00 19.19 107 LEU B N 1
ATOM 989 C CA . LEU B 1 51 ? -25.599 -26.270 13.487 1.00 18.77 107 LEU B CA 1
ATOM 990 C C . LEU B 1 51 ? -26.547 -25.897 14.578 1.00 16.47 107 LEU B C 1
ATOM 991 O O . LEU B 1 51 ? -26.159 -25.913 15.734 1.00 16.96 107 LEU B O 1
ATOM 996 N N . SER B 1 52 ? -27.800 -25.572 14.278 1.00 18.30 108 SER B N 1
ATOM 997 C CA . SER B 1 52 ? -28.791 -25.380 15.330 1.00 18.27 108 SER B CA 1
ATOM 998 C C . SER B 1 52 ? -28.928 -26.639 16.216 1.00 17.93 108 SER B C 1
ATOM 999 O O . SER B 1 52 ? -29.006 -26.571 17.467 1.00 16.74 108 SER B O 1
ATOM 1002 N N . GLY B 1 53 ? -28.927 -27.786 15.590 1.00 18.31 109 GLY B N 1
ATOM 1003 C CA . GLY B 1 53 ? -29.039 -29.060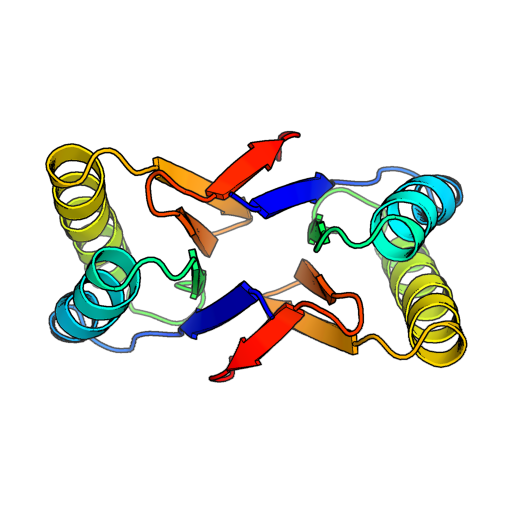 16.348 1.00 19.95 109 GLY B CA 1
ATOM 1004 C C . GLY B 1 53 ? -27.782 -29.301 17.177 1.00 20.37 109 GLY B C 1
ATOM 1005 O O . GLY B 1 53 ? -27.859 -29.681 18.366 1.00 21.72 109 GLY B O 1
ATOM 1006 N N . THR B 1 54 ? -26.630 -29.026 16.587 1.00 21.31 110 THR B N 1
ATOM 1007 C CA . THR B 1 54 ? -25.402 -29.108 17.330 1.00 21.45 110 THR B CA 1
ATOM 1008 C C . THR B 1 54 ? -25.449 -28.228 18.550 1.00 20.90 110 THR B C 1
ATOM 1009 O O . THR B 1 54 ? -25.237 -28.721 19.686 1.00 20.66 110 THR B O 1
ATOM 1013 N N . VAL B 1 55 ? -25.703 -26.937 18.365 1.00 21.61 111 VAL B N 1
ATOM 1014 C CA . VAL B 1 55 ? -25.640 -26.027 19.514 1.00 21.39 111 VAL B CA 1
ATOM 1015 C C . VAL B 1 55 ? -26.705 -26.332 20.552 1.00 21.42 111 VAL B C 1
ATOM 1016 O O . VAL B 1 55 ? -26.426 -26.205 21.746 1.00 21.72 111 VAL B O 1
ATOM 1020 N N . TYR B 1 56 ? -27.895 -26.757 20.111 1.00 21.66 112 TYR B N 1
ATOM 1021 C CA . TYR B 1 56 ? -28.951 -27.163 21.020 1.00 21.04 112 TYR B CA 1
ATOM 1022 C C . TYR B 1 56 ? -28.399 -28.296 21.894 1.00 21.96 112 TYR B C 1
ATOM 1023 O O . TYR B 1 56 ? -28.598 -28.314 23.095 1.00 19.51 112 TYR B O 1
ATOM 1032 N N . ALA B 1 57 ? -27.721 -29.249 21.285 1.00 20.04 113 ALA B N 1
ATOM 1033 C CA . ALA B 1 57 ? -27.235 -30.398 22.050 1.00 22.33 113 ALA B CA 1
ATOM 1034 C C . ALA B 1 57 ? -26.156 -30.053 23.068 1.00 23.78 113 ALA B C 1
ATOM 1035 O O . ALA B 1 57 ? -26.067 -30.711 24.071 1.00 25.09 113 ALA B O 1
ATOM 1037 N N . ILE B 1 58 ? -25.306 -29.068 22.784 1.00 23.79 114 ILE B N 1
ATOM 1038 C CA . ILE B 1 58 ? -24.144 -28.800 23.631 1.00 24.93 114 ILE B CA 1
ATOM 1039 C C . ILE B 1 58 ? -24.381 -27.578 24.518 1.00 22.94 114 ILE B C 1
ATOM 1040 O O . ILE B 1 58 ? -23.483 -27.185 25.249 1.00 22.37 114 ILE B O 1
ATOM 1045 N N . GLY B 1 59 ? -25.570 -27.003 24.442 1.00 22.17 115 GLY B N 1
ATOM 1046 C CA . GLY B 1 59 ? -25.900 -25.872 25.271 1.00 22.70 115 GLY B CA 1
ATOM 1047 C C . GLY B 1 59 ? -25.233 -24.595 24.767 1.00 23.20 115 GLY B C 1
ATOM 1048 O O . GLY B 1 59 ? -24.943 -23.707 25.542 1.00 24.55 115 GLY B O 1
ATOM 1049 N N . GLY B 1 60 ? -24.995 -24.478 23.472 1.00 22.39 116 GLY B N 1
ATOM 1050 C CA . GLY B 1 60 ? -24.423 -23.246 22.945 1.00 23.47 116 GLY B CA 1
ATOM 1051 C C . GLY B 1 60 ? -25.458 -22.357 22.313 1.00 23.02 116 GLY B C 1
ATOM 1052 O O . GLY B 1 60 ? -26.615 -22.415 22.683 1.00 21.70 116 GLY B O 1
ATOM 1053 N N . ASP B 1 61 ? -25.065 -21.492 21.375 1.00 22.39 117 ASP B N 1
ATOM 1054 C CA . ASP B 1 61 ? -26.058 -20.676 20.697 1.00 22.53 117 ASP B CA 1
ATOM 1055 C C . ASP B 1 61 ? -25.634 -20.442 19.275 1.00 21.41 117 ASP B C 1
ATOM 1056 O O . ASP B 1 61 ? -24.432 -20.602 18.901 1.00 20.38 117 ASP B O 1
ATOM 1061 N N . ILE B 1 62 ? -26.609 -20.094 18.463 1.00 19.99 118 ILE B N 1
ATOM 1062 C CA . ILE B 1 62 ? -26.365 -19.705 17.079 1.00 21.79 118 ILE B CA 1
ATOM 1063 C C . ILE B 1 62 ? -27.177 -18.431 16.827 1.00 22.95 118 ILE B C 1
ATOM 1064 O O . ILE B 1 62 ? -28.344 -18.324 17.217 1.00 21.36 118 ILE B O 1
ATOM 1069 N N . GLN B 1 63 ? -26.528 -17.434 16.241 1.00 23.12 119 GLN B N 1
ATOM 1070 C CA . GLN B 1 63 ? -27.194 -16.123 16.123 1.00 25.38 119 GLN B CA 1
ATOM 1071 C C . GLN B 1 63 ? -26.809 -15.510 14.776 1.00 24.06 119 GLN B C 1
ATOM 1072 O O . GLN B 1 63 ? -25.643 -15.568 14.400 1.00 20.20 119 GLN B O 1
ATOM 1078 N N . ARG B 1 64 ? -27.793 -14.991 14.032 1.00 22.73 120 ARG B N 1
ATOM 1079 C CA . ARG B 1 64 ? -27.541 -14.279 12.789 1.00 24.39 120 ARG B CA 1
ATOM 1080 C C . ARG B 1 64 ? -26.785 -12.987 13.092 1.00 22.54 120 ARG B C 1
ATOM 1081 O O . ARG B 1 64 ? -27.190 -12.243 13.985 1.00 22.25 120 ARG B O 1
ATOM 1089 N N . ILE B 1 65 ? -25.644 -12.784 12.433 1.00 21.32 121 ILE B N 1
ATOM 1090 C CA . ILE B 1 65 ? -24.869 -11.504 12.650 1.00 22.80 121 ILE B CA 1
ATOM 1091 C C . ILE B 1 65 ? -24.866 -10.582 11.423 1.00 24.88 121 ILE B C 1
ATOM 1092 O O . ILE B 1 65 ? -24.254 -9.498 11.418 1.00 26.22 121 ILE B O 1
ATOM 1097 N N . GLY B 1 66 ? -25.558 -11.013 10.386 1.00 25.92 122 GLY B N 1
ATOM 1098 C CA . GLY B 1 66 ? -25.701 -10.214 9.176 1.00 27.53 122 GLY B CA 1
ATOM 1099 C C . GLY B 1 66 ? -26.323 -11.134 8.130 1.00 28.46 122 GLY B C 1
ATOM 1100 O O . GLY B 1 66 ? -26.774 -12.258 8.457 1.00 26.78 122 GLY B O 1
ATOM 1101 N N . SER B 1 67 ? -26.302 -10.687 6.877 1.00 29.17 123 SER B N 1
ATOM 1102 C CA . SER B 1 67 ? -26.963 -11.371 5.791 1.00 31.22 123 SER B CA 1
ATOM 1103 C C . SER B 1 67 ? -26.250 -12.655 5.544 1.00 30.48 123 SER B C 1
ATOM 1104 O O . SER B 1 67 ? -25.124 -12.626 5.112 1.00 31.38 123 SER B O 1
ATOM 1107 N N . ASP B 1 68 ? -26.880 -13.800 5.852 1.00 30.83 124 ASP B N 1
ATOM 1108 C CA . ASP B 1 68 ? -26.250 -15.130 5.581 1.00 30.24 124 ASP B CA 1
ATOM 1109 C C . ASP B 1 68 ? -24.909 -15.304 6.308 1.00 25.99 124 ASP B C 1
ATOM 1110 O O . ASP B 1 68 ? -24.020 -16.042 5.914 1.00 24.96 124 ASP B O 1
ATOM 1115 N N . ILE B 1 69 ? -24.814 -14.660 7.452 1.00 24.11 125 ILE B N 1
ATOM 1116 C CA . ILE B 1 69 ? -23.684 -14.926 8.334 1.00 22.84 125 ILE B CA 1
ATOM 1117 C C . ILE B 1 69 ? -24.130 -15.064 9.812 1.00 20.73 125 ILE B C 1
ATOM 1118 O O . ILE B 1 69 ? -24.966 -14.296 10.321 1.00 20.11 125 ILE B O 1
ATOM 1123 N N . PHE B 1 70 ? -23.524 -16.046 10.475 1.00 19.54 126 PHE B N 1
ATOM 1124 C CA . PHE B 1 70 ? -23.894 -16.449 11.838 1.00 19.94 126 PHE B CA 1
ATOM 1125 C C . PHE B 1 70 ? -22.699 -16.577 12.727 1.00 19.74 126 PHE B C 1
ATOM 1126 O O . PHE B 1 70 ? -21.624 -16.911 12.283 1.00 20.12 126 PHE B O 1
ATOM 1134 N N . LEU B 1 71 ? -22.927 -16.384 13.997 1.00 19.63 127 LEU B N 1
ATOM 1135 C CA . LEU B 1 71 ? -21.965 -16.672 15.029 1.00 19.69 127 LEU B CA 1
ATOM 1136 C C . LEU B 1 71 ? -22.518 -17.863 15.844 1.00 20.34 127 LEU B C 1
ATOM 1137 O O . LEU B 1 71 ? -23.640 -17.767 16.394 1.00 22.43 127 LEU B O 1
ATOM 1142 N N . CYS B 1 72 ? -21.771 -18.958 15.845 1.00 19.68 128 CYS B N 1
ATOM 1143 C CA . CYS B 1 72 ? -22.019 -20.108 16.707 1.00 20.93 128 CYS B CA 1
ATOM 1144 C C . CYS B 1 72 ? -21.109 -20.034 17.915 1.00 19.63 128 CYS B C 1
ATOM 1145 O O . CYS B 1 72 ? -19.919 -19.832 17.765 1.00 18.45 128 CYS B O 1
ATOM 1148 N N . THR B 1 73 ? -21.676 -20.165 19.111 1.00 19.74 129 THR B N 1
ATOM 1149 C CA . THR B 1 73 ? -20.899 -20.154 20.318 1.00 20.39 129 THR B CA 1
ATOM 1150 C C . THR B 1 73 ? -21.147 -21.394 21.172 1.00 22.04 129 THR B C 1
ATOM 1151 O O . THR B 1 73 ? -22.257 -21.911 21.185 1.00 22.56 129 THR B O 1
ATOM 1155 N N . PRO B 1 74 ? -20.103 -21.897 21.830 1.00 22.06 130 PRO B N 1
ATOM 1156 C CA . PRO B 1 74 ? -20.273 -22.899 22.868 1.00 24.08 130 PRO B CA 1
ATOM 1157 C C . PRO B 1 74 ? -20.812 -22.218 24.128 1.00 24.58 130 PRO B C 1
ATOM 1158 O O . PRO B 1 74 ? -20.922 -20.956 24.158 1.00 23.39 130 PRO B O 1
ATOM 1162 N N . ASP B 1 75 ? -21.088 -23.012 25.182 1.00 26.52 131 ASP B N 1
ATOM 1163 C CA . ASP B 1 75 ? -21.661 -22.437 26.431 1.00 28.83 131 ASP B CA 1
ATOM 1164 C C . ASP B 1 75 ? -20.702 -21.533 27.216 1.00 28.68 131 ASP B C 1
ATOM 1165 O O . ASP B 1 75 ? -21.118 -20.764 28.061 1.00 30.32 131 ASP B O 1
ATOM 1170 N N . ASN B 1 76 ? -19.427 -21.599 26.919 1.00 28.89 132 ASN B N 1
ATOM 1171 C CA . ASN B 1 76 ? -18.444 -20.781 27.610 1.00 29.47 132 ASN B CA 1
ATOM 1172 C C . ASN B 1 76 ? -18.200 -19.390 26.928 1.00 29.67 132 ASN B C 1
ATOM 1173 O O . ASN B 1 76 ? -17.232 -18.673 27.304 1.00 28.81 132 ASN B O 1
ATOM 1178 N N . VAL B 1 77 ? -19.025 -19.032 25.931 1.00 29.47 133 VAL B N 1
ATOM 1179 C CA . VAL B 1 77 ? -18.923 -17.710 25.290 1.00 29.21 133 VAL B CA 1
ATOM 1180 C C . VAL B 1 77 ? -20.225 -16.981 25.433 1.00 30.93 133 VAL B C 1
ATOM 1181 O O . VAL B 1 77 ? -21.201 -17.374 24.821 1.00 31.04 133 VAL B O 1
ATOM 1185 N N . ASP B 1 78 ? -20.259 -15.896 26.227 1.00 32.69 134 ASP B N 1
ATOM 1186 C CA . ASP B 1 78 ? -21.463 -15.045 26.260 1.00 34.20 134 ASP B CA 1
ATOM 1187 C C . ASP B 1 78 ? -21.461 -13.971 25.187 1.00 33.34 134 ASP B C 1
ATOM 1188 O O . ASP B 1 78 ? -20.472 -13.225 25.063 1.00 32.70 134 ASP B O 1
ATOM 1193 N N . VAL B 1 79 ? -22.575 -13.844 24.462 1.00 32.71 135 VAL B N 1
ATOM 1194 C CA . VAL B 1 79 ? -22.707 -12.864 23.403 1.00 32.06 135 VAL B CA 1
ATOM 1195 C C . VAL B 1 79 ? -23.620 -11.765 23.901 1.00 35.39 135 VAL B C 1
ATOM 1196 O O . VAL B 1 79 ? -24.721 -12.065 24.409 1.00 34.77 135 VAL B O 1
ATOM 1200 N N . SER B 1 80 ? -23.207 -10.503 23.783 1.00 35.68 136 SER B N 1
ATOM 1201 C CA . SER B 1 80 ? -24.101 -9.391 24.112 1.00 37.48 136 SER B CA 1
ATOM 1202 C C . SER B 1 80 ? -24.283 -8.437 22.938 1.00 39.13 136 SER B C 1
ATOM 1203 O O . SER B 1 80 ? -23.367 -8.229 22.126 1.00 38.37 136 SER B O 1
ATOM 1206 N N . GLY B 1 81 ? -25.468 -7.848 22.868 1.00 40.32 137 GLY B N 1
ATOM 1207 C CA . GLY B 1 81 ? -25.832 -6.926 21.815 1.00 42.13 137 GLY B CA 1
ATOM 1208 C C . GLY B 1 81 ? -26.693 -7.635 20.790 1.00 44.46 137 GLY B C 1
ATOM 1209 O O . GLY B 1 81 ? -26.853 -8.860 20.828 1.00 44.16 137 GLY B O 1
ATOM 1210 N N . THR B 1 82 ? -27.270 -6.870 19.858 1.00 47.11 138 THR B N 1
ATOM 1211 C CA . THR B 1 82 ? -28.051 -7.485 18.796 1.00 48.75 138 THR B CA 1
ATOM 1212 C C . THR B 1 82 ? -27.809 -6.798 17.442 1.00 49.01 138 THR B C 1
ATOM 1213 O O . THR B 1 82 ? -27.280 -5.686 17.371 1.00 48.48 138 THR B O 1
ATOM 1217 N N . ILE B 1 83 ? -28.157 -7.543 16.396 1.00 49.67 139 ILE B N 1
ATOM 1218 C CA . ILE B 1 83 ? -28.063 -7.150 15.020 1.00 50.38 139 ILE B CA 1
ATOM 1219 C C . ILE B 1 83 ? -29.435 -7.417 14.397 1.00 51.31 139 ILE B C 1
ATOM 1220 O O . ILE B 1 83 ? -29.916 -8.551 14.388 1.00 52.13 139 ILE B O 1
ATOM 1225 N N . SER B 1 84 ? -30.059 -6.336 13.929 1.00 51.95 140 SER B N 1
ATOM 1226 C CA . SER B 1 84 ? -31.332 -6.348 13.186 1.00 52.45 140 SER B CA 1
ATOM 1227 C C . SER B 1 84 ? -31.437 -7.402 12.073 1.00 52.26 140 SER B C 1
ATOM 1228 O O . SER B 1 84 ? -30.590 -7.471 11.168 1.00 52.82 140 SER B O 1
#

Radius of gyration: 14.96 Å; Cα contacts (8 Å, |Δi|>4): 330; chains: 2; bounding box: 29×40×33 Å

Organism: Bacillus subtilis (strain 168) (NCBI:txid224308)

Secondary structure (DSSP, 8-state):
-EEEEEE--SSGGGHHHHHHHHHTT-EEEEE-SSS-HHHHHHHHHHHHHHHHHHT-EEEEEETTEEEEE-TTEEEES--/-EEEEEE--SSGGGHHHHHHHHHTT-EEEEE-TTS-HHHHHHHHHHHHHHHHHHT-EEEEEETTEEEEE-TTEEEES---

Nearest PDB structures (foldseek):
  3zih-assembly1_A  TM=1.013E+00  e=8.533E-17  Bacillus subtilis
  3zii-assembly1_A-2  TM=9.814E-01  e=4.493E-14  Bacillus subtilis
  6sat-assembly1_A  TM=9.312E-01  e=4.793E-08  Corynebacterium glutamicum ATCC 13032
  6scq-assembly1_A  TM=9.666E-01  e=1.973E-07  Corynebacterium glutamicum ATCC 13032
  3p04-assembly1_A  TM=9.216E-01  e=3.870E-07  Corynebacterium glutamicum

GO terms:
  GO:0090529 cell septum assembly (P, IMP)
  GO:0042802 identical protein binding (F, IPI)
  GO:0005515 protein binding (F, IPI)